Protein AF-A0A0G0FR82-F1 (afdb_monomer_lite)

Secondary structure (DSSP, 8-state):
-PPPP---HHHHHHHHHHTTPEEEEEETTEEEEE-TT-SSPEEEES-SSPPPP-

Foldseek 3Di:
DDDDDQAFPVNVVVVCVVVPWDFDDDDPQWTWTDHPPDPGTDIFGVDTSGDDDD

Radius of gyration: 12.04 Å; chains: 1; bounding box: 24×22×32 Å

Structure (mmCIF, N/CA/C/O backbone):
data_AF-A0A0G0FR82-F1
#
_entry.id   AF-A0A0G0FR82-F1
#
loop_
_atom_site.group_PDB
_atom_site.id
_atom_site.type_symbol
_atom_site.label_atom_id
_atom_site.label_alt_id
_atom_site.label_comp_id
_atom_site.label_asym_id
_atom_site.label_entity_id
_atom_site.label_seq_id
_atom_site.pdbx_PDB_ins_code
_atom_site.Cartn_x
_atom_site.Cartn_y
_atom_site.Cartn_z
_atom_site.occupancy
_atom_site.B_iso_or_equiv
_atom_site.auth_seq_id
_atom_site.auth_comp_id
_atom_site.auth_asym_id
_atom_site.auth_atom_id
_atom_site.pdbx_PDB_model_num
ATOM 1 N N . MET A 1 1 ? 8.342 -19.016 -23.997 1.00 58.88 1 MET A N 1
ATOM 2 C CA . MET A 1 1 ? 8.083 -18.705 -22.573 1.00 58.88 1 MET A CA 1
ATOM 3 C C . MET A 1 1 ? 7.612 -17.260 -22.471 1.00 58.88 1 MET A C 1
ATOM 5 O O . MET A 1 1 ? 8.219 -16.422 -23.132 1.00 58.88 1 MET A O 1
ATOM 9 N N . PRO A 1 2 ? 6.549 -16.945 -21.715 1.00 69.62 2 PRO A N 1
ATOM 10 C CA . PRO A 1 2 ? 6.171 -15.558 -21.455 1.00 69.62 2 PRO A CA 1
ATOM 11 C C . PRO A 1 2 ? 7.325 -14.838 -20.746 1.00 69.62 2 PRO A C 1
ATOM 13 O O . PRO A 1 2 ? 7.919 -15.391 -19.820 1.00 69.62 2 PRO A O 1
ATOM 16 N N . LYS A 1 3 ? 7.667 -13.619 -21.175 1.00 69.75 3 LYS A N 1
ATOM 17 C CA . LYS A 1 3 ? 8.657 -12.799 -20.462 1.00 69.75 3 LYS A CA 1
ATOM 18 C C . LYS A 1 3 ? 8.054 -12.376 -19.123 1.00 69.75 3 LYS A C 1
ATOM 20 O O . LYS A 1 3 ? 6.969 -11.794 -19.110 1.00 69.75 3 LYS A O 1
ATOM 25 N N . LYS A 1 4 ? 8.741 -12.654 -18.010 1.00 69.12 4 LYS A N 1
ATOM 26 C CA . LYS A 1 4 ? 8.312 -12.152 -16.700 1.00 69.12 4 LYS A CA 1
ATOM 27 C C . LYS A 1 4 ? 8.339 -10.618 -16.741 1.00 69.12 4 LYS A C 1
ATOM 29 O O . LYS A 1 4 ? 9.350 -10.029 -17.117 1.00 69.12 4 LYS A O 1
ATOM 34 N N . GLN A 1 5 ? 7.218 -9.973 -16.422 1.00 73.12 5 GLN A N 1
ATOM 35 C CA . GLN A 1 5 ? 7.129 -8.513 -16.441 1.00 73.12 5 GLN A CA 1
ATOM 36 C C . GLN A 1 5 ? 7.745 -7.926 -15.173 1.00 73.12 5 GLN A C 1
ATOM 38 O O . GLN A 1 5 ? 7.387 -8.313 -14.062 1.00 73.12 5 GLN A O 1
ATOM 43 N N . ASN A 1 6 ? 8.648 -6.964 -15.340 1.00 85.00 6 ASN A N 1
ATOM 44 C CA . ASN A 1 6 ? 9.241 -6.231 -14.229 1.00 85.00 6 ASN A CA 1
ATOM 45 C C . ASN A 1 6 ? 8.195 -5.280 -13.634 1.00 85.00 6 ASN A C 1
ATOM 47 O O . ASN A 1 6 ? 7.945 -4.209 -14.182 1.00 85.00 6 ASN A O 1
ATOM 51 N N . VAL A 1 7 ? 7.577 -5.679 -12.522 1.00 89.88 7 VAL A N 1
ATOM 52 C CA . VAL A 1 7 ? 6.659 -4.817 -11.770 1.00 89.88 7 VAL A CA 1
ATOM 53 C C . VAL A 1 7 ? 7.491 -3.856 -10.935 1.00 89.88 7 VAL A C 1
ATOM 55 O O . VAL A 1 7 ? 8.279 -4.269 -10.081 1.00 89.88 7 VAL A O 1
ATOM 58 N N . THR A 1 8 ? 7.327 -2.561 -11.187 1.00 91.75 8 THR A N 1
ATOM 59 C CA . THR A 1 8 ? 7.984 -1.543 -10.367 1.00 91.75 8 THR A CA 1
ATOM 60 C C . THR A 1 8 ? 7.333 -1.465 -8.995 1.00 91.75 8 THR A C 1
ATOM 62 O O . THR A 1 8 ? 6.130 -1.698 -8.837 1.00 91.75 8 THR A O 1
ATOM 65 N N . ASN A 1 9 ? 8.112 -1.053 -8.000 1.00 91.94 9 ASN A N 1
ATOM 66 C CA . ASN A 1 9 ? 7.598 -0.837 -6.657 1.00 91.94 9 ASN A CA 1
ATOM 67 C C . ASN A 1 9 ? 6.403 0.140 -6.661 1.00 91.94 9 ASN A C 1
ATOM 69 O O . ASN A 1 9 ? 5.363 -0.147 -6.074 1.00 91.94 9 ASN A O 1
ATOM 73 N N . ARG A 1 10 ? 6.497 1.234 -7.431 1.00 92.81 10 ARG A N 1
ATOM 74 C CA . ARG A 1 10 ? 5.424 2.231 -7.584 1.00 92.81 10 ARG A CA 1
ATOM 75 C C . ARG A 1 10 ? 4.122 1.627 -8.115 1.00 92.81 10 ARG A C 1
ATOM 77 O O . ARG A 1 10 ? 3.066 1.906 -7.554 1.00 92.81 10 ARG A O 1
ATOM 84 N N . GLN A 1 11 ? 4.189 0.807 -9.165 1.00 94.75 11 GLN A N 1
ATOM 85 C CA . GLN A 1 11 ? 3.001 0.152 -9.728 1.00 94.75 11 GLN A CA 1
ATOM 86 C C . GLN A 1 11 ? 2.325 -0.751 -8.696 1.00 94.75 11 GLN A C 1
ATOM 88 O O . GLN A 1 11 ? 1.103 -0.735 -8.559 1.00 94.75 11 GLN A O 1
ATOM 93 N N . PHE A 1 12 ? 3.114 -1.502 -7.929 1.00 94.31 12 PHE A N 1
ATOM 94 C CA . PHE A 1 12 ? 2.570 -2.386 -6.906 1.00 94.31 12 PHE A CA 1
ATOM 95 C C . PHE A 1 12 ? 1.962 -1.616 -5.729 1.00 94.31 12 PHE A C 1
ATOM 97 O O . PHE A 1 12 ? 0.896 -1.984 -5.245 1.00 94.31 12 PHE A O 1
ATOM 104 N N . GLN A 1 13 ? 2.574 -0.506 -5.303 1.00 95.19 13 GLN A N 1
ATOM 105 C CA . GLN A 1 13 ? 1.974 0.377 -4.299 1.00 95.19 13 GLN A CA 1
ATOM 106 C C . GLN A 1 13 ? 0.627 0.943 -4.768 1.00 95.19 13 GLN A C 1
ATOM 108 O O . GLN A 1 13 ? -0.334 0.949 -4.003 1.00 95.19 13 GLN A O 1
ATOM 113 N N . GLN A 1 14 ? 0.540 1.390 -6.026 1.00 96.88 14 GLN A N 1
ATOM 114 C CA . GLN A 1 14 ? -0.713 1.874 -6.613 1.00 96.88 14 GLN A CA 1
ATOM 115 C C . GLN A 1 14 ? -1.781 0.779 -6.638 1.00 96.88 14 GLN A C 1
ATOM 117 O O . GLN A 1 14 ? -2.928 1.044 -6.286 1.00 96.88 14 GLN A O 1
ATOM 122 N N . PHE A 1 15 ? -1.398 -0.451 -6.985 1.00 96.44 15 PHE A N 1
ATOM 123 C CA . PHE A 1 15 ? -2.287 -1.606 -6.913 1.00 96.44 15 PHE A CA 1
ATOM 124 C C . PHE A 1 15 ? -2.789 -1.858 -5.486 1.00 96.44 15 PHE A C 1
ATOM 126 O O . PHE A 1 15 ? -3.988 -2.035 -5.293 1.00 96.44 15 PHE A O 1
ATOM 133 N N . LEU A 1 16 ? -1.909 -1.818 -4.480 1.00 96.94 16 LEU A N 1
ATOM 134 C CA . LEU A 1 16 ? -2.301 -2.010 -3.080 1.00 96.94 16 LEU A CA 1
ATOM 135 C C . LEU A 1 16 ? -3.308 -0.955 -2.615 1.00 96.94 16 LEU A C 1
ATOM 137 O O . LEU A 1 16 ? -4.300 -1.306 -1.982 1.00 96.94 16 LEU A O 1
ATOM 141 N N . ILE A 1 17 ? -3.089 0.310 -2.970 1.00 97.44 17 ILE A N 1
ATOM 142 C CA . ILE A 1 17 ? -4.038 1.392 -2.677 1.00 97.44 17 ILE A CA 1
ATOM 143 C C . ILE A 1 17 ? -5.372 1.140 -3.390 1.00 97.44 17 ILE A C 1
ATOM 145 O O . ILE A 1 17 ? -6.428 1.245 -2.770 1.00 97.44 17 ILE A O 1
ATOM 149 N N . TYR A 1 18 ? -5.333 0.753 -4.668 1.00 98.12 18 TYR A N 1
ATOM 150 C CA . TYR A 1 18 ? -6.527 0.451 -5.461 1.00 98.12 18 TYR A CA 1
ATOM 151 C C . TYR A 1 18 ? -7.378 -0.677 -4.853 1.00 98.12 18 TYR A C 1
ATOM 153 O O . TYR A 1 18 ? -8.598 -0.556 -4.804 1.00 98.12 18 TYR A O 1
ATOM 161 N N . VAL A 1 19 ? -6.760 -1.739 -4.324 1.00 97.31 19 VAL A N 1
ATOM 162 C CA . VAL A 1 19 ? -7.483 -2.849 -3.662 1.00 97.31 19 VAL A CA 1
ATOM 163 C C . VAL A 1 19 ? -7.878 -2.553 -2.207 1.00 97.31 19 VAL A C 1
ATOM 165 O O . VAL A 1 19 ? -8.292 -3.461 -1.477 1.00 97.31 19 VAL A O 1
ATOM 168 N N . GLY A 1 20 ? -7.743 -1.299 -1.768 1.00 97.69 20 GLY A N 1
ATOM 169 C CA . GLY A 1 20 ? -8.208 -0.814 -0.470 1.00 97.69 20 GLY A CA 1
ATOM 170 C C . GLY A 1 20 ? -7.197 -0.931 0.669 1.00 97.69 20 GLY A C 1
ATOM 171 O O . GLY A 1 20 ? -7.573 -0.723 1.820 1.00 97.69 20 GLY A O 1
ATOM 172 N N . CYS A 1 21 ? -5.932 -1.262 0.401 1.00 98.25 21 CYS A N 1
ATOM 173 C CA . CYS A 1 21 ? -4.902 -1.234 1.436 1.00 98.25 21 CYS A CA 1
ATOM 174 C C . CYS A 1 21 ? -4.442 0.203 1.714 1.00 98.25 21 CYS A C 1
ATOM 176 O O . CYS A 1 21 ? -4.166 0.981 0.803 1.00 98.25 21 CYS A O 1
ATOM 178 N N . SER A 1 22 ? -4.228 0.516 2.986 1.00 98.06 22 SER A N 1
ATOM 179 C CA . SER A 1 22 ? -3.670 1.789 3.435 1.00 98.06 22 SER A CA 1
ATOM 180 C C . SER A 1 22 ? -2.196 1.636 3.786 1.00 98.06 22 SER A C 1
ATOM 182 O O . SER A 1 22 ? -1.786 0.659 4.424 1.00 98.06 22 SER A O 1
ATOM 184 N N . PHE A 1 23 ? -1.384 2.621 3.399 1.00 97.44 23 PHE A N 1
ATOM 185 C CA . PHE A 1 23 ? 0.005 2.697 3.839 1.00 97.44 23 PHE A CA 1
ATOM 186 C C . PHE A 1 23 ? 0.054 2.913 5.355 1.00 97.44 23 PHE A C 1
ATOM 188 O O . PHE A 1 23 ? -0.524 3.868 5.868 1.00 97.44 23 PHE A O 1
ATOM 195 N N . LYS A 1 24 ? 0.744 2.025 6.077 1.00 97.56 24 LYS A N 1
ATOM 196 C CA . LYS A 1 24 ? 0.878 2.113 7.537 1.00 97.56 24 LYS A CA 1
ATOM 197 C C . LYS A 1 24 ? 2.198 2.741 7.954 1.00 97.56 24 LYS A C 1
ATOM 199 O O . LYS A 1 24 ? 2.215 3.591 8.836 1.00 97.56 24 LYS A O 1
ATOM 204 N N . ARG A 1 25 ? 3.311 2.257 7.394 1.00 97.12 25 ARG A N 1
ATOM 205 C CA . ARG A 1 25 ? 4.666 2.747 7.695 1.00 97.12 25 ARG A CA 1
ATOM 206 C C . ARG A 1 25 ? 5.701 2.203 6.718 1.00 97.12 25 ARG A C 1
ATOM 208 O O . ARG A 1 25 ? 5.490 1.181 6.073 1.00 97.12 25 ARG A O 1
ATOM 215 N N . SER A 1 26 ? 6.869 2.832 6.718 1.00 96.75 26 SER A N 1
ATOM 216 C CA . SER A 1 26 ? 8.112 2.276 6.178 1.00 96.75 26 SER A CA 1
ATOM 217 C C . SER A 1 26 ? 8.986 1.810 7.346 1.00 96.75 26 SER A C 1
ATOM 219 O O . SER A 1 26 ? 9.143 2.549 8.317 1.00 96.75 26 SER A O 1
ATOM 221 N N . LYS A 1 27 ? 9.563 0.606 7.271 1.00 91.00 27 LYS A N 1
ATOM 222 C CA . LYS A 1 27 ? 10.533 0.100 8.258 1.00 91.00 27 LYS A CA 1
ATOM 223 C C . LYS A 1 27 ? 11.696 -0.569 7.526 1.00 91.00 27 LYS A C 1
ATOM 225 O O . LYS A 1 27 ? 11.480 -1.560 6.834 1.00 91.00 27 LYS A O 1
ATOM 230 N N . GLY A 1 28 ? 12.909 -0.039 7.703 1.00 92.88 28 GLY A N 1
ATOM 231 C CA . GLY A 1 28 ? 14.088 -0.490 6.956 1.00 92.88 28 GLY A CA 1
ATOM 232 C C . GLY A 1 28 ? 13.828 -0.443 5.450 1.00 92.88 28 GLY A C 1
ATOM 233 O O . GLY A 1 28 ? 13.296 0.552 4.940 1.00 92.88 28 GLY A O 1
ATOM 234 N N . ASP A 1 29 ? 14.093 -1.559 4.779 1.00 93.31 29 ASP A N 1
ATOM 235 C CA . ASP A 1 29 ? 13.978 -1.680 3.322 1.00 93.31 29 ASP A CA 1
ATOM 236 C C . ASP A 1 29 ? 12.598 -2.141 2.845 1.00 93.31 29 ASP A C 1
ATOM 238 O O . ASP A 1 29 ? 12.453 -2.658 1.744 1.00 93.31 29 ASP A O 1
ATOM 242 N N . HIS A 1 30 ? 11.560 -1.941 3.666 1.00 95.25 30 HIS A N 1
ATOM 243 C CA . HIS A 1 30 ? 10.208 -2.392 3.350 1.00 95.25 30 HIS A CA 1
ATOM 244 C C . HIS A 1 30 ? 9.143 -1.329 3.631 1.00 95.25 30 HIS A C 1
ATOM 246 O O . HIS A 1 30 ? 9.221 -0.552 4.592 1.00 95.25 30 HIS A O 1
ATOM 252 N N . PHE A 1 31 ? 8.095 -1.350 2.813 1.00 96.25 31 PHE A N 1
ATOM 253 C CA . PHE A 1 31 ? 6.820 -0.692 3.058 1.00 96.25 31 PHE A CA 1
ATOM 254 C C . PHE A 1 31 ? 5.831 -1.676 3.683 1.00 96.25 31 PHE A C 1
ATOM 256 O O . PHE A 1 31 ? 5.795 -2.856 3.338 1.00 96.25 31 PHE A O 1
ATOM 263 N N . VAL A 1 32 ? 5.017 -1.176 4.607 1.00 97.25 32 VAL A N 1
ATOM 264 C CA . VAL A 1 32 ? 3.995 -1.945 5.316 1.00 97.25 32 VAL A CA 1
ATOM 265 C C . VAL A 1 32 ? 2.633 -1.362 4.974 1.00 97.25 32 VAL A C 1
ATOM 267 O O . VAL A 1 32 ? 2.354 -0.205 5.299 1.00 97.25 32 VAL A O 1
ATOM 270 N N . TYR A 1 33 ? 1.778 -2.184 4.377 1.00 98.00 33 TYR A N 1
ATOM 271 C CA . TYR A 1 33 ? 0.387 -1.864 4.069 1.00 98.00 33 TYR A CA 1
ATOM 272 C C . TYR A 1 33 ? -0.554 -2.710 4.925 1.00 98.00 33 TYR A C 1
ATOM 274 O O . TYR A 1 33 ? -0.233 -3.841 5.292 1.00 98.00 33 TYR A O 1
ATOM 282 N N . VAL A 1 34 ? -1.717 -2.162 5.260 1.00 98.00 34 VAL A N 1
ATOM 283 C CA . VAL A 1 34 ? -2.758 -2.855 6.031 1.00 98.00 34 VAL A CA 1
ATOM 284 C C . VAL A 1 34 ? -4.119 -2.666 5.387 1.00 98.00 34 VAL A C 1
ATOM 286 O O . VAL A 1 34 ? -4.363 -1.651 4.743 1.00 98.00 34 VAL A O 1
ATOM 289 N N . ARG A 1 35 ? -5.018 -3.621 5.611 1.00 97.88 35 ARG A N 1
ATOM 290 C CA . ARG A 1 35 ? -6.435 -3.523 5.261 1.00 97.88 35 ARG A CA 1
ATOM 291 C C . ARG A 1 35 ? -7.250 -4.119 6.416 1.00 97.88 35 ARG A C 1
ATOM 293 O O . ARG A 1 35 ? -6.764 -5.083 7.008 1.00 97.88 35 ARG A O 1
ATOM 300 N N . PRO A 1 36 ? -8.415 -3.560 6.792 1.00 96.19 36 PRO A N 1
ATOM 301 C CA . PRO A 1 36 ? -9.151 -4.004 7.983 1.00 96.19 36 PRO A CA 1
ATOM 302 C C . PRO A 1 36 ? -9.553 -5.488 7.986 1.00 96.19 36 PRO A C 1
ATOM 304 O O . PRO A 1 36 ? -9.645 -6.094 9.046 1.00 96.19 36 PRO A O 1
ATOM 307 N N . ASP A 1 37 ? -9.764 -6.074 6.810 1.00 96.69 37 ASP A N 1
ATOM 308 C CA . ASP A 1 37 ? -10.129 -7.479 6.580 1.00 96.69 37 ASP A CA 1
ATOM 309 C C . ASP A 1 37 ? -8.912 -8.413 6.408 1.00 96.69 37 ASP A C 1
ATOM 311 O O . ASP A 1 37 ? -9.077 -9.625 6.267 1.00 96.69 37 ASP A O 1
ATOM 315 N N . LEU A 1 38 ? -7.680 -7.884 6.416 1.00 96.25 38 LEU A N 1
ATOM 316 C CA . LEU A 1 38 ? -6.458 -8.683 6.339 1.00 96.25 38 LEU A CA 1
ATOM 317 C C . LEU A 1 38 ? -5.914 -8.975 7.739 1.00 96.25 38 LEU A C 1
ATOM 319 O O . LEU A 1 38 ? -5.484 -8.078 8.462 1.00 96.25 38 LEU A O 1
ATOM 323 N N . LEU A 1 39 ? -5.816 -10.265 8.078 1.00 97.38 39 LEU A N 1
ATOM 324 C CA . LEU A 1 39 ? -5.221 -10.728 9.340 1.00 97.38 39 LEU A CA 1
ATOM 325 C C . LEU A 1 39 ? -3.746 -10.319 9.502 1.00 97.38 39 LEU A C 1
ATOM 327 O O . LEU A 1 39 ? -3.241 -10.239 10.621 1.00 97.38 39 LEU A O 1
ATOM 331 N N . ARG A 1 40 ? -3.028 -10.103 8.392 1.00 97.12 40 ARG A N 1
ATOM 332 C CA . ARG A 1 40 ? -1.600 -9.759 8.378 1.00 97.12 40 ARG A CA 1
ATOM 333 C C . ARG A 1 40 ? -1.335 -8.558 7.468 1.00 97.12 40 ARG A C 1
ATOM 335 O O . ARG A 1 40 ? -1.992 -8.425 6.437 1.00 97.12 40 ARG A O 1
ATOM 342 N N . PRO A 1 41 ? -0.355 -7.703 7.808 1.00 97.06 41 PRO A N 1
ATOM 343 C CA . PRO A 1 41 ? 0.070 -6.635 6.915 1.00 97.06 41 PRO A CA 1
ATOM 344 C C . PRO A 1 41 ? 0.710 -7.197 5.641 1.00 97.06 41 PRO A C 1
ATOM 346 O O . PRO A 1 41 ? 1.388 -8.226 5.678 1.00 97.06 41 PRO A O 1
ATOM 349 N N . VAL A 1 42 ? 0.569 -6.466 4.539 1.00 95.94 42 VAL A N 1
ATOM 350 C CA . VAL A 1 42 ? 1.311 -6.718 3.301 1.00 95.94 42 VAL A CA 1
ATOM 351 C C . VAL A 1 42 ? 2.657 -6.008 3.402 1.00 95.94 42 VAL A C 1
ATOM 353 O O . VAL A 1 42 ? 2.718 -4.788 3.577 1.00 95.94 42 VAL A O 1
ATOM 356 N N . ILE A 1 43 ? 3.737 -6.781 3.321 1.00 94.94 43 ILE A N 1
ATOM 357 C CA . ILE A 1 43 ? 5.111 -6.282 3.373 1.00 94.94 43 ILE A CA 1
ATOM 358 C C . ILE A 1 43 ? 5.656 -6.246 1.949 1.00 94.94 43 ILE A C 1
ATOM 360 O O . ILE A 1 43 ? 5.664 -7.270 1.271 1.00 94.94 43 ILE A O 1
ATOM 364 N N . VAL A 1 44 ? 6.100 -5.075 1.497 1.00 93.44 44 VAL A N 1
ATOM 365 C CA . VAL A 1 44 ? 6.631 -4.871 0.143 1.00 93.44 44 VAL A CA 1
ATOM 366 C C . VAL A 1 44 ? 8.073 -4.380 0.243 1.00 93.44 44 VAL A C 1
ATOM 368 O O . VAL A 1 44 ? 8.289 -3.351 0.888 1.00 93.44 44 VAL A O 1
ATOM 371 N N . PRO A 1 45 ? 9.060 -5.056 -0.368 1.00 93.19 45 PRO A N 1
ATOM 372 C CA . PRO A 1 45 ? 10.438 -4.571 -0.389 1.00 93.19 45 PRO A CA 1
ATOM 373 C C . PRO A 1 45 ? 10.542 -3.284 -1.211 1.00 93.19 45 PRO A C 1
ATOM 375 O O . PRO A 1 45 ? 9.790 -3.091 -2.164 1.00 93.19 45 PRO A O 1
ATOM 378 N N . LYS A 1 46 ? 11.470 -2.396 -0.855 1.00 93.19 46 LYS A N 1
ATOM 379 C CA . LYS A 1 46 ? 11.750 -1.146 -1.585 1.00 93.19 46 LYS A CA 1
ATOM 380 C C . LYS A 1 46 ? 12.485 -1.360 -2.905 1.00 93.19 46 LYS A C 1
ATOM 382 O O . LYS A 1 46 ? 12.578 -0.419 -3.693 1.00 93.19 46 LYS A O 1
ATOM 387 N N . ASP A 1 47 ? 12.969 -2.575 -3.135 1.00 91.56 47 ASP A N 1
ATOM 388 C CA . ASP A 1 47 ? 13.578 -3.005 -4.384 1.00 91.56 47 ASP A CA 1
ATOM 389 C C . ASP A 1 47 ? 12.716 -2.632 -5.591 1.00 91.56 47 ASP A C 1
ATOM 391 O O . ASP A 1 47 ? 11.484 -2.750 -5.588 1.00 91.56 47 ASP A O 1
ATOM 395 N N . ASN A 1 48 ? 13.389 -2.165 -6.638 1.00 89.25 48 ASN A N 1
ATOM 396 C CA . ASN A 1 48 ? 12.753 -1.763 -7.876 1.00 89.25 48 ASN A CA 1
ATOM 397 C C . ASN A 1 48 ? 13.585 -2.247 -9.075 1.00 89.25 48 ASN A C 1
ATOM 399 O O . ASN A 1 48 ? 14.687 -1.736 -9.276 1.00 89.25 48 ASN A O 1
ATOM 403 N N . PRO A 1 49 ? 13.071 -3.171 -9.905 1.00 89.25 49 PRO A N 1
ATOM 404 C CA . PRO A 1 49 ? 11.754 -3.812 -9.817 1.00 89.25 49 PRO A CA 1
ATOM 405 C C . PRO A 1 49 ? 11.624 -4.736 -8.598 1.00 89.25 49 PRO A C 1
ATOM 407 O O . PRO A 1 49 ? 12.625 -5.172 -8.036 1.00 89.25 49 PRO A O 1
ATOM 410 N N . ILE A 1 50 ? 10.387 -5.030 -8.191 1.00 88.38 50 ILE A N 1
ATOM 411 C CA . ILE A 1 50 ? 10.138 -5.946 -7.073 1.00 88.38 50 ILE A CA 1
ATOM 412 C C . ILE A 1 50 ? 10.726 -7.325 -7.423 1.00 88.38 50 ILE A C 1
ATOM 414 O O . ILE A 1 50 ? 10.470 -7.816 -8.530 1.00 88.38 50 ILE A O 1
ATOM 418 N N . PRO A 1 51 ? 11.472 -7.972 -6.504 1.00 84.50 51 PRO A N 1
ATOM 419 C CA . PRO A 1 51 ? 12.019 -9.298 -6.719 1.00 84.50 51 PRO A CA 1
ATOM 420 C C . PRO A 1 51 ? 10.889 -10.276 -7.015 1.00 84.50 51 PRO A C 1
ATOM 422 O O . PRO A 1 51 ? 9.947 -10.430 -6.237 1.00 84.50 51 PRO A O 1
ATOM 425 N N . GLN A 1 52 ? 10.979 -10.948 -8.154 1.00 78.50 52 GLN A N 1
ATOM 426 C CA . GLN A 1 52 ? 10.091 -12.057 -8.457 1.00 78.50 52 GLN A CA 1
ATOM 427 C C . GLN A 1 52 ? 10.645 -13.281 -7.734 1.00 78.50 52 GLN A C 1
ATOM 429 O O . GLN A 1 52 ? 11.777 -13.682 -8.001 1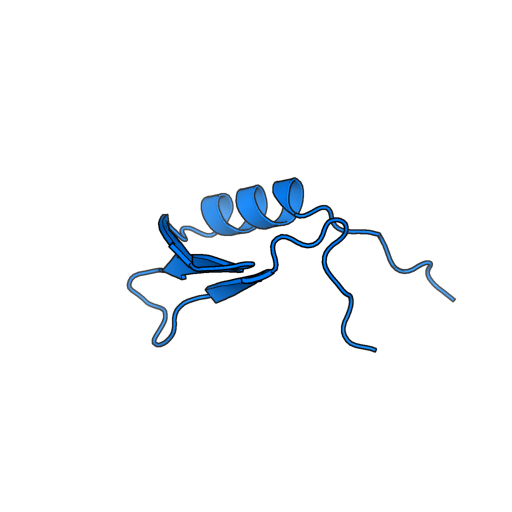.00 78.50 52 GLN A O 1
ATOM 434 N N . LEU A 1 53 ? 9.868 -13.854 -6.813 1.00 66.44 53 LEU A N 1
ATOM 435 C CA . LEU A 1 53 ? 10.219 -15.139 -6.211 1.00 66.44 53 LEU A CA 1
ATOM 436 C C . LEU A 1 53 ? 10.322 -16.171 -7.347 1.00 66.44 53 LEU A C 1
ATOM 438 O O . LEU A 1 53 ? 9.420 -16.263 -8.187 1.00 66.44 53 LEU A O 1
ATOM 442 N N . LEU A 1 54 ? 11.487 -16.816 -7.436 1.00 49.75 54 LEU A N 1
ATOM 443 C CA . LEU A 1 54 ? 11.823 -17.793 -8.470 1.00 49.75 54 LEU A CA 1
ATOM 444 C C . LEU A 1 54 ? 10.990 -19.062 -8.327 1.00 49.75 54 LEU A C 1
ATOM 446 O O . LEU A 1 54 ? 10.841 -19.537 -7.179 1.00 49.75 54 LEU A O 1
#

pLDDT: mean 90.57, std 10.85, range [49.75, 98.25]

Sequence (54 aa):
MPKKQNVTNRQFQQFLIYVGCSFKRSKGDHFVYVRPDLLRPVIVPKDNPIPQLL

=== Feature glossary ===
Reading guide. The protein is described through the following features:

Foldseek 3Di. A 3Di character summarizes, for each residue, the relative orientation of the Cα frame of its nearest spatial neighbor. Because it encodes fold topology rather than chemistry, 3Di alignments detect remote structural similarity that sequence alignment misses.

Contact-map, Ramachandran, and PAE plots. Plot images: a contact map (which residues are close in 3D, as an N×N binary image), a Ramachandran scatter (backbone torsion angles, revealing secondary-structure composition at a glance), and — for AlphaFold structures — a PAE h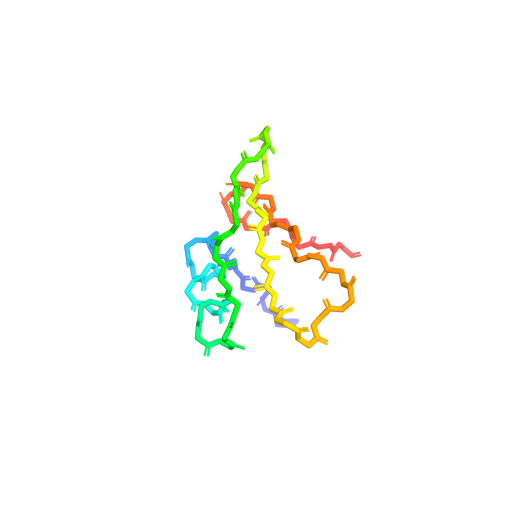eatmap (pairwise prediction confidence).

Radius of gyration, Cα contacts, bounding box. Radius of gyration (Rg) is the root-mean-square distance of Cα atoms from their centroid — a single number for overall size and compactness. A globular domain of N residues has Rg ≈ 2.2·N^0.38 Å; an extended or disordered chain has a much larger Rg. The Cα contact count is the number of residue pairs whose Cα atoms are within 8 Å and are more than four positions apart in sequence — a standard proxy for tertiary packing density. The bounding box is the smallest axis-aligned box enclosing all Cα atoms.

Secondary structure (8-state, DSSP). Eight-state secondary structure (DSSP): H is the canonical α-helix, G the tighter 3₁₀-helix, I the wider π-helix; E/B are β-structure, T and S are turns and bends, and '-' is everything else. DSSP derives these from the pattern of main-chain N–H···O=C hydrogen bonds, not from the sequence.

B-factor. B-factor (Debye–Waller factor) reflects atomic displacement in the crystal lattice. It is an experimental observable (units Å²), not a prediction; low values mean the atom is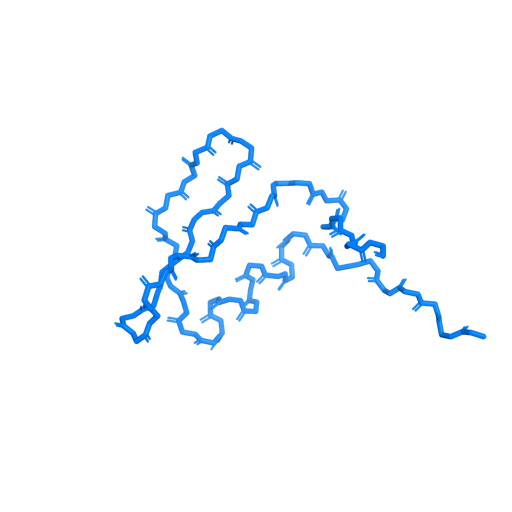 pinned down, high values mean it moves or is heterogeneous across the crystal.

pLDDT. pLDDT is the predicted lDDT-Cα score: AlphaFold's confidence that the local environment of each residue (all inter-atomic distances within 15 Å) is correctly placed. It is a per-residue number between 0 and 100, with higher meaning more reliable.

Nearest PDB structures. Nearest PDB neighbors are the top structural matches found by Foldseek when searching this structure against the entire Protein Data Bank. Each hit reports a TM-score (0 to 1; >0.5 almost always implies the same fold) and an E-value. These are *structural* homologs — they may share no detectable sequence similarity.

Solvent-accessible surface area. Accessible surface area quantifies burial. A residue 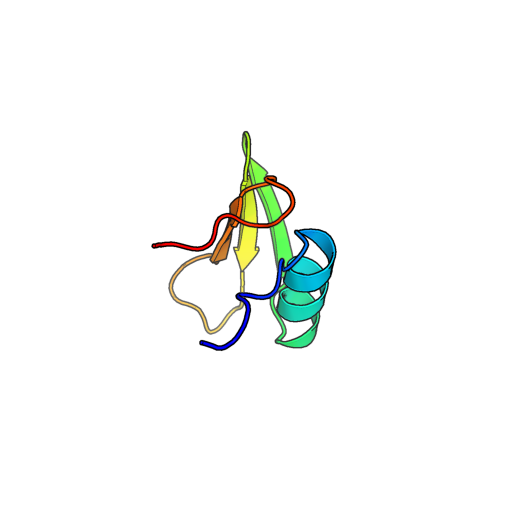with SASA near zero is packed into the hydrophobic core; one with SASA >100 Å² sits on the surface. Computed here via the Shrake–Rupley numerical algorithm with a 1.4 Å probe.

Rendered structure images. Structure images are PyMOL renders from six orthogonal camera directions. Cartoon representation draws helices as coils and strands as arrows; sticks shows the backbone as bonds; surface shows the solvent-excluded envelope. Rainbow coloring maps sequence position to hue (blue→red, N→C); chain coloring assigns a distinct color per polypeptide.

Backbone torsions (φ/ψ). φ (phi) and ψ (psi) are the two rotatable backbone dihedrals per residue: φ is the C(i-1)–N–Cα–C torsion,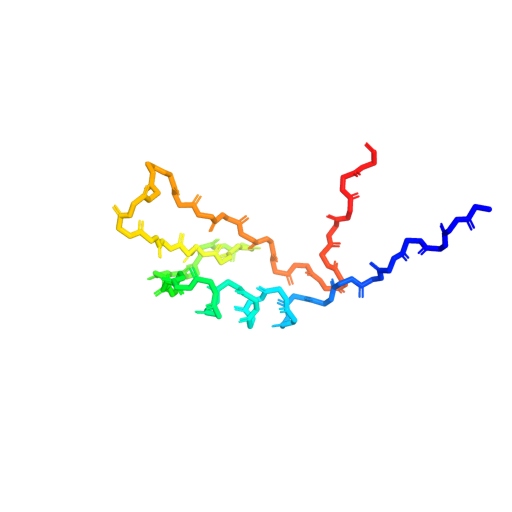 ψ is the N–Cα–C–N(i+1) torsion, both in degrees on (−180°, 180°]. α-helical residues cluster near (−60°, −45°); β-strand residues near (−120°, +130°). A Ramachandran plot is simply a scatter of (φ, ψ) for every residue.

Predicted aligned error. Predicted Aligned Error (PAE) is an AlphaFold confidence matrix: entry (i, j) is the expected error in the position of residue j, in ångströms, when the prediction is superimposed on the true structure at residue i. Low PAE within a block of residues means that block is internally rigid and well-predicted; high PAE between two blocks means their relative placement is uncertain even if each block individually is confident.

mmCIF coordinates. Structure coordinates are given as an mmCIF _atom_site loop: one row per atom with element, residue name, chain id, sequence number, and x/y/z position in Å. Only the four main-chain atoms per residue are included here; side chains are omitted to keep the record compact.

InterPro / GO / CATH / organism. Database cross-references. InterPro integrates a dozen domain/family signature databases into unified entries with residue-range hits. GO terms attach function/process/location labels with evidence codes. CATH codes position the fold in a four-level structural taxonomy. Organism is the NCBI-taxonomy species name.

Secondary structure (3-state, P-SEA). SS3 is a coarse helix/strand/coil call (letters a/b/c) made by the P-SEA algorithm from inter-Cα distances and dihedrals. It is less detailed than DSSP but needs only Cα positions.

Sequence. Sequence gives the chain of amino acids in standard one-letter code (A=alanine, C=cysteine, …, Y=tyrosine), read N→C. It is the only feature that is directly encoded by the gene; all structural features are derived from the folded form 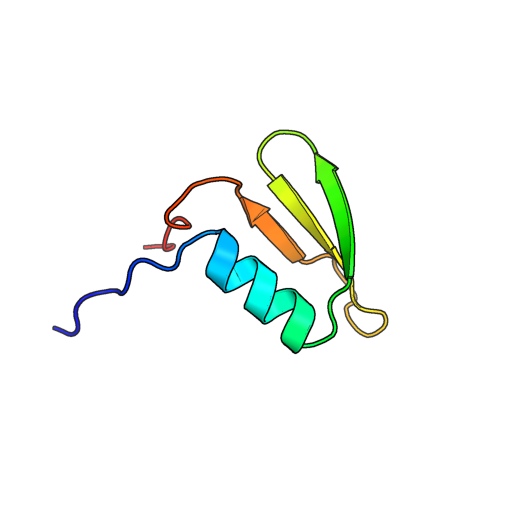of this sequence.